Protein AF-A0A365PNG5-F1 (afdb_monomer_lite)

Organism: NCBI:txid1176257

pLDDT: mean 96.03, std 3.92, range [74.38, 98.0]

Structure (mmCIF, N/CA/C/O backbone):
data_AF-A0A365PNG5-F1
#
_entry.id   AF-A0A365PNG5-F1
#
loop_
_atom_site.group_PDB
_atom_site.id
_atom_site.type_symbol
_atom_site.label_atom_id
_atom_site.label_alt_id
_atom_site.label_comp_id
_atom_site.label_asym_id
_atom_site.label_entity_id
_atom_site.label_seq_id
_atom_site.pdbx_PDB_ins_code
_atom_site.Cartn_x
_atom_site.Cartn_y
_atom_site.Cartn_z
_atom_site.occupancy
_atom_site.B_iso_or_equiv
_atom_site.auth_seq_id
_atom_site.auth_comp_id
_atom_site.auth_asym_id
_atom_site.auth_atom_id
_atom_site.pdbx_PDB_model_num
ATOM 1 N N . VAL A 1 1 ? 14.300 13.261 -5.486 1.00 74.38 1 VAL A N 1
ATOM 2 C CA . VAL A 1 1 ? 15.017 12.322 -6.386 1.00 74.38 1 VAL A CA 1
ATOM 3 C C . VAL A 1 1 ? 14.263 11.001 -6.385 1.00 74.38 1 VAL A C 1
ATOM 5 O O . VAL A 1 1 ? 13.785 10.620 -5.326 1.00 74.38 1 VAL A O 1
ATOM 8 N N . THR A 1 2 ? 14.110 10.352 -7.540 1.00 94.69 2 THR A N 1
ATOM 9 C CA . THR A 1 2 ? 13.481 9.025 -7.694 1.00 94.69 2 THR A CA 1
ATOM 10 C C . THR A 1 2 ? 14.519 7.997 -8.154 1.00 94.69 2 THR A C 1
ATOM 12 O O . THR A 1 2 ? 15.614 8.366 -8.582 1.00 94.69 2 THR A O 1
ATOM 15 N N . LEU A 1 3 ? 14.202 6.704 -8.043 1.00 96.50 3 LEU A N 1
ATOM 16 C CA . LEU A 1 3 ? 15.086 5.630 -8.504 1.00 96.50 3 LEU A CA 1
ATOM 17 C C . LEU A 1 3 ? 15.003 5.481 -10.027 1.00 96.50 3 LEU A C 1
ATOM 19 O O . LEU A 1 3 ? 13.912 5.432 -10.585 1.00 96.50 3 LEU A O 1
ATOM 23 N N . ASN A 1 4 ? 16.156 5.353 -10.688 1.00 97.12 4 ASN A N 1
ATOM 24 C CA . ASN A 1 4 ? 16.212 5.146 -12.140 1.00 97.12 4 ASN A CA 1
ATOM 25 C C . ASN A 1 4 ? 15.779 3.723 -12.552 1.00 97.12 4 ASN A C 1
ATOM 27 O O . ASN A 1 4 ? 15.209 3.531 -13.622 1.00 97.12 4 ASN A O 1
ATOM 31 N N . LYS A 1 5 ? 16.060 2.705 -11.723 1.00 97.00 5 LYS A N 1
ATOM 32 C CA . LYS A 1 5 ? 15.714 1.304 -12.008 1.00 97.00 5 LYS A CA 1
ATOM 33 C C . LYS A 1 5 ? 15.641 0.461 -10.733 1.00 97.00 5 LYS A C 1
ATOM 35 O O . LYS A 1 5 ? 16.489 0.599 -9.856 1.00 97.00 5 LYS A O 1
ATOM 40 N N . LEU A 1 6 ? 14.685 -0.468 -10.691 1.00 96.62 6 LEU A N 1
ATOM 41 C CA . LEU A 1 6 ? 14.573 -1.545 -9.701 1.00 96.62 6 LEU A CA 1
ATOM 42 C C . LEU A 1 6 ? 14.752 -2.894 -10.411 1.00 96.62 6 LEU A C 1
ATOM 44 O O . LEU A 1 6 ? 13.781 -3.514 -10.830 1.00 96.62 6 LEU A O 1
ATOM 48 N N . THR A 1 7 ? 16.000 -3.338 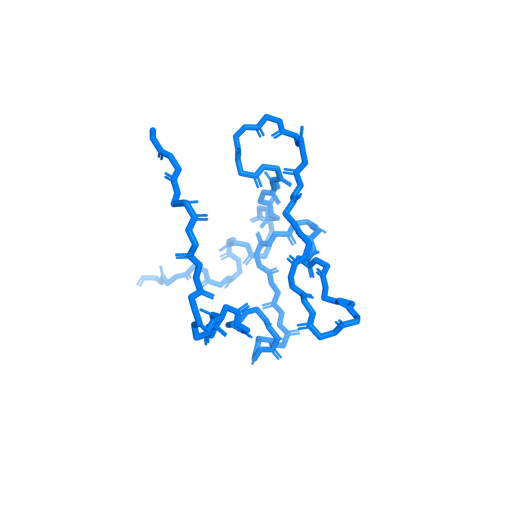-10.598 1.00 97.81 7 THR A N 1
ATOM 49 C CA . THR A 1 7 ? 16.316 -4.566 -11.363 1.00 97.81 7 THR A CA 1
ATOM 50 C C . THR A 1 7 ? 15.638 -5.821 -10.803 1.00 97.81 7 THR A C 1
ATOM 52 O O . THR A 1 7 ? 15.364 -6.745 -11.559 1.00 97.81 7 THR A O 1
ATOM 55 N N . TRP A 1 8 ? 15.344 -5.832 -9.504 1.00 97.50 8 TRP A N 1
ATOM 56 C CA . TRP A 1 8 ? 14.802 -6.987 -8.787 1.00 97.50 8 TRP A CA 1
ATOM 57 C C . TRP A 1 8 ? 13.358 -6.790 -8.306 1.00 97.50 8 TRP A C 1
ATOM 59 O O . TRP A 1 8 ? 12.855 -7.609 -7.548 1.00 97.50 8 TRP A O 1
ATOM 69 N N . GLY A 1 9 ? 12.685 -5.717 -8.732 1.00 96.88 9 GLY A N 1
ATOM 70 C CA . GLY A 1 9 ? 11.327 -5.413 -8.276 1.00 96.88 9 GLY A CA 1
ATOM 71 C C . GLY A 1 9 ? 11.262 -4.998 -6.803 1.00 96.88 9 GLY A C 1
ATOM 72 O O . GLY A 1 9 ? 12.182 -4.351 -6.296 1.00 96.88 9 GLY A O 1
ATOM 73 N N . THR A 1 10 ? 10.143 -5.315 -6.145 1.00 97.75 10 THR A N 1
ATOM 74 C CA . THR A 1 10 ? 9.860 -4.950 -4.750 1.00 97.75 10 THR A CA 1
ATOM 75 C C . THR A 1 10 ? 9.103 -6.059 -4.017 1.00 97.75 10 THR A C 1
ATOM 77 O O . THR A 1 10 ? 8.554 -6.971 -4.630 1.00 97.75 10 THR A O 1
ATOM 80 N N . GLU A 1 11 ? 9.040 -5.938 -2.693 1.00 97.62 11 GLU A N 1
ATOM 81 C CA . GLU A 1 11 ? 8.264 -6.800 -1.792 1.00 97.62 11 GLU A CA 1
ATOM 82 C C . GLU A 1 11 ? 7.152 -6.015 -1.072 1.00 97.62 11 GLU A C 1
ATOM 84 O O . GLU A 1 11 ? 6.799 -6.282 0.073 1.00 97.62 11 GLU A O 1
ATOM 89 N N . LEU A 1 12 ? 6.585 -5.003 -1.739 1.00 97.44 12 LEU A N 1
ATOM 90 C CA . LEU A 1 12 ? 5.569 -4.117 -1.162 1.00 97.44 12 LEU A CA 1
ATOM 91 C C . LEU A 1 12 ? 4.175 -4.763 -1.151 1.00 97.44 12 LEU A C 1
ATOM 93 O O . LEU A 1 12 ? 3.236 -4.206 -1.707 1.00 97.44 12 LEU A O 1
ATOM 97 N N . PHE A 1 13 ? 4.033 -5.934 -0.531 1.00 97.25 13 PHE A N 1
ATOM 98 C CA . PHE A 1 13 ? 2.768 -6.674 -0.400 1.00 97.25 13 PHE A CA 1
ATOM 99 C C . PHE A 1 13 ? 2.195 -6.650 1.027 1.00 97.25 13 PHE A C 1
ATOM 101 O O . PHE A 1 13 ? 1.221 -7.341 1.300 1.00 97.25 13 PHE A O 1
ATOM 108 N N . GLY A 1 14 ? 2.778 -5.863 1.939 1.00 97.19 14 GLY A N 1
ATOM 109 C CA . GLY A 1 14 ? 2.354 -5.774 3.344 1.00 97.19 14 GLY A CA 1
ATOM 110 C C . GLY A 1 14 ? 0.839 -5.605 3.558 1.00 97.19 14 GLY A C 1
ATOM 111 O O . GLY A 1 14 ? 0.281 -6.380 4.330 1.00 97.19 14 GLY A O 1
ATOM 112 N N . PRO A 1 15 ? 0.158 -4.676 2.856 1.00 96.31 15 PRO A N 1
ATOM 113 C CA . PRO A 1 15 ? -1.298 -4.516 2.942 1.00 96.31 15 PRO A CA 1
ATOM 114 C C . PRO A 1 15 ? -2.091 -5.794 2.635 1.00 96.31 15 PRO A C 1
ATOM 116 O O . PRO A 1 15 ? -3.049 -6.097 3.334 1.00 96.31 15 PRO A O 1
ATOM 119 N N . LEU A 1 16 ? -1.638 -6.620 1.682 1.00 96.38 16 LEU A N 1
ATOM 120 C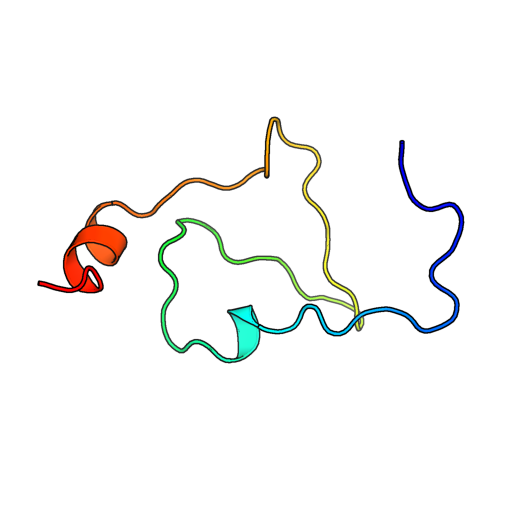 CA . LEU A 1 16 ? -2.304 -7.885 1.329 1.00 96.38 16 LEU A CA 1
ATOM 121 C C . LEU A 1 16 ? -2.264 -8.937 2.448 1.00 96.38 16 LEU A C 1
ATOM 123 O O . LEU A 1 16 ? -2.976 -9.936 2.371 1.00 96.38 16 LEU A O 1
ATOM 127 N N . LEU A 1 17 ? -1.415 -8.753 3.463 1.00 97.62 17 LEU A N 1
ATOM 128 C CA . LEU A 1 17 ? -1.345 -9.642 4.624 1.00 97.62 17 LEU A CA 1
ATOM 129 C C . LEU A 1 17 ? -2.337 -9.255 5.728 1.00 97.62 17 LEU A C 1
ATOM 131 O O . LEU A 1 17 ? -2.547 -10.041 6.652 1.00 97.62 17 LEU A O 1
ATOM 135 N N . LEU A 1 18 ? -2.900 -8.047 5.675 1.00 97.12 18 LEU A N 1
ATOM 136 C CA . LEU A 1 18 ? -3.804 -7.531 6.694 1.00 97.12 18 LEU A CA 1
ATOM 137 C C . LEU A 1 18 ? -5.245 -7.922 6.360 1.00 97.12 18 LEU A C 1
ATOM 139 O O . LEU A 1 18 ? -5.685 -7.822 5.219 1.00 97.12 18 LEU A O 1
ATOM 143 N N . THR A 1 19 ? -6.002 -8.357 7.367 1.00 96.31 19 THR A N 1
ATOM 144 C CA . THR A 1 19 ? -7.438 -8.640 7.204 1.00 96.31 19 THR A CA 1
ATOM 145 C C . THR A 1 19 ? -8.280 -7.367 7.187 1.00 96.31 19 THR A C 1
ATOM 147 O O . THR A 1 19 ? -9.365 -7.358 6.614 1.00 96.31 19 THR A O 1
ATOM 150 N N . GLU A 1 20 ? -7.788 -6.306 7.830 1.00 96.19 20 GLU A N 1
ATOM 151 C CA . GLU A 1 20 ? -8.422 -4.994 7.924 1.00 96.19 20 GLU A CA 1
ATOM 152 C C . GLU A 1 20 ? -7.359 -3.895 7.801 1.00 96.19 20 GLU A C 1
ATOM 154 O O . GLU A 1 20 ? -6.223 -4.064 8.248 1.00 96.19 20 GLU A O 1
ATOM 159 N N . GLU A 1 21 ? -7.734 -2.757 7.214 1.00 95.56 21 GLU A N 1
ATOM 160 C CA . GLU A 1 21 ? -6.840 -1.618 6.984 1.00 95.56 21 GLU A CA 1
ATOM 161 C C . GLU A 1 21 ? -7.321 -0.357 7.707 1.00 95.56 21 GLU A C 1
ATOM 163 O O . GLU A 1 21 ? -8.521 -0.129 7.824 1.00 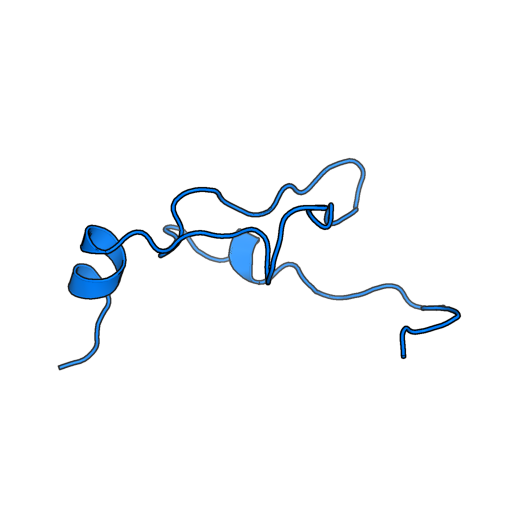95.56 21 GLU A O 1
ATOM 168 N N . ILE A 1 22 ? -6.383 0.498 8.126 1.00 97.25 22 ILE A N 1
ATOM 169 C CA . ILE A 1 22 ? -6.647 1.808 8.760 1.00 97.25 22 ILE A CA 1
ATOM 170 C C . ILE A 1 22 ? -6.790 2.961 7.750 1.00 97.25 22 ILE A C 1
ATOM 172 O O . ILE A 1 22 ? -6.776 4.130 8.133 1.00 97.25 22 ILE A O 1
ATOM 176 N N . VAL A 1 23 ? -6.863 2.654 6.456 1.00 97.50 23 VAL A N 1
ATOM 177 C CA . VAL A 1 23 ? -7.082 3.630 5.383 1.00 97.50 23 VAL A CA 1
ATOM 178 C C . VAL A 1 23 ? -8.445 3.408 4.741 1.00 97.50 23 VAL A C 1
ATOM 180 O O . VAL A 1 23 ? -8.981 2.301 4.740 1.00 97.50 23 VAL A O 1
ATOM 183 N N . THR A 1 24 ? -8.996 4.483 4.189 1.00 96.94 24 THR A N 1
ATOM 184 C CA . THR A 1 24 ? -10.301 4.491 3.506 1.00 96.94 24 THR A CA 1
ATOM 185 C C . THR A 1 24 ? -10.290 3.704 2.196 1.00 96.94 24 THR A C 1
ATOM 187 O O . THR A 1 24 ? -11.265 3.028 1.876 1.00 96.94 24 THR A O 1
ATOM 190 N N . GLU A 1 25 ? -9.182 3.756 1.457 1.00 95.75 25 GLU A N 1
ATOM 191 C CA . GLU A 1 25 ? -8.988 3.048 0.193 1.00 95.75 25 GLU A CA 1
ATOM 192 C C . GLU A 1 25 ? -7.700 2.226 0.255 1.00 95.75 25 GLU A C 1
ATOM 194 O O . GLU A 1 25 ? -6.616 2.768 0.486 1.00 95.75 25 GLU A O 1
ATOM 199 N N . ALA A 1 26 ? -7.832 0.915 0.045 1.00 95.12 26 ALA A N 1
ATOM 200 C CA . ALA A 1 26 ? -6.700 -0.001 0.015 1.00 95.12 26 ALA A CA 1
ATOM 201 C C . ALA A 1 26 ? -5.844 0.218 -1.248 1.00 95.12 26 ALA A C 1
ATOM 203 O O . ALA A 1 26 ? -6.386 0.544 -2.313 1.00 95.12 26 ALA A O 1
ATOM 204 N N . PRO A 1 27 ? -4.518 -0.005 -1.186 1.00 96.50 27 PRO A N 1
ATOM 205 C CA . PRO A 1 27 ? -3.663 0.074 -2.364 1.00 96.50 27 PRO A CA 1
ATOM 206 C C . PRO A 1 27 ? -4.086 -0.918 -3.454 1.00 96.50 27 PRO A C 1
ATOM 208 O O . PRO A 1 27 ? -4.435 -2.068 -3.184 1.00 96.50 27 PRO A O 1
ATOM 211 N N . VAL A 1 28 ? -4.024 -0.484 -4.714 1.00 97.12 28 VAL A N 1
ATOM 212 C CA . VAL A 1 28 ? -4.458 -1.303 -5.850 1.00 97.12 28 VAL A CA 1
ATOM 213 C C . VAL A 1 28 ? -3.324 -2.220 -6.302 1.00 97.12 28 VAL A C 1
ATOM 215 O O . VAL A 1 28 ? -2.289 -1.762 -6.790 1.00 97.12 28 VAL A O 1
ATOM 218 N N . TYR A 1 29 ? -3.556 -3.527 -6.182 1.00 98.00 29 TYR A N 1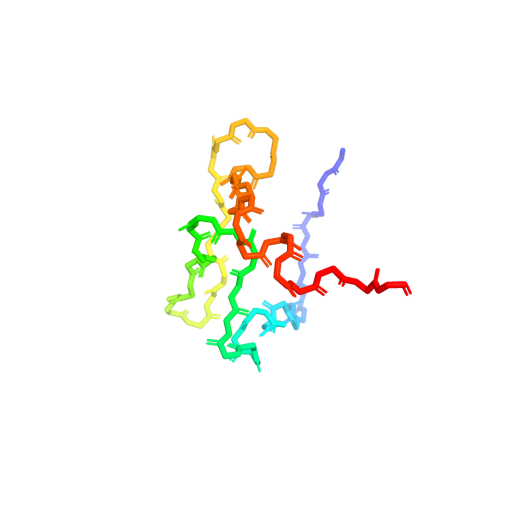
ATOM 219 C CA . TYR A 1 29 ? -2.701 -4.569 -6.744 1.00 98.00 29 TYR A CA 1
ATOM 220 C C . TYR A 1 29 ? -3.358 -5.173 -7.983 1.00 98.00 29 TYR A C 1
ATOM 222 O O . TYR A 1 29 ? -4.471 -5.701 -7.916 1.00 98.00 29 TYR A O 1
ATOM 230 N N . ARG A 1 30 ? -2.669 -5.112 -9.122 1.00 97.75 30 ARG A N 1
ATOM 231 C CA . ARG A 1 30 ? -3.143 -5.643 -10.407 1.00 97.75 30 ARG A CA 1
ATOM 232 C C . ARG A 1 30 ? -1.953 -6.043 -11.268 1.00 97.75 30 ARG A C 1
ATOM 234 O O . ARG A 1 30 ? -0.894 -5.439 -11.162 1.00 97.75 30 ARG A O 1
ATOM 241 N N . ASP A 1 31 ? -2.115 -7.075 -12.096 1.00 97.44 31 ASP A N 1
ATOM 242 C CA . ASP A 1 31 ? -1.118 -7.478 -13.101 1.00 97.44 31 ASP A CA 1
ATOM 243 C C . ASP A 1 31 ? 0.304 -7.646 -12.526 1.00 97.44 31 ASP A C 1
ATOM 245 O O . ASP A 1 31 ? 1.299 -7.251 -13.131 1.00 97.44 31 ASP A O 1
ATOM 249 N N . PHE A 1 32 ? 0.392 -8.255 -11.335 1.00 96.88 32 PHE A N 1
ATOM 250 C CA . PHE A 1 32 ? 1.635 -8.488 -10.583 1.00 96.88 32 PHE A CA 1
ATOM 251 C C . PHE A 1 32 ? 2.373 -7.214 -10.135 1.00 96.88 32 PHE A C 1
ATOM 253 O O . PHE A 1 32 ? 3.583 -7.244 -9.904 1.00 96.88 32 PHE A O 1
ATOM 260 N N . GLN A 1 33 ? 1.665 -6.092 -10.008 1.00 97.38 33 GLN A N 1
ATOM 261 C CA . GLN A 1 33 ? 2.230 -4.793 -9.652 1.00 97.38 33 GLN A CA 1
ATOM 262 C C . GLN A 1 33 ? 1.391 -4.083 -8.584 1.00 97.38 33 GLN A C 1
ATOM 264 O O . GLN A 1 33 ? 0.205 -4.360 -8.408 1.00 97.38 33 GLN A O 1
ATOM 269 N N . LEU A 1 34 ? 2.040 -3.154 -7.879 1.00 97.62 34 LEU A N 1
ATOM 270 C CA . LEU A 1 34 ? 1.399 -2.155 -7.028 1.00 97.62 34 LEU A CA 1
ATOM 271 C C . LEU A 1 34 ? 1.246 -0.863 -7.836 1.00 97.62 34 LEU A C 1
ATOM 273 O O . LEU A 1 34 ? 2.247 -0.293 -8.282 1.00 97.62 34 LEU A O 1
ATOM 277 N N . GLU A 1 35 ? 0.016 -0.389 -8.009 1.00 97.31 35 GLU A N 1
ATOM 278 C CA . GLU A 1 35 ? -0.250 0.889 -8.668 1.00 97.31 35 GLU A CA 1
ATOM 279 C C . GLU A 1 35 ? -0.027 2.053 -7.689 1.00 97.31 35 GLU A C 1
ATOM 281 O O . GLU A 1 35 ? -0.604 2.098 -6.603 1.00 97.31 35 GLU A O 1
ATOM 286 N N . VAL A 1 36 ? 0.819 3.016 -8.072 1.00 96.00 36 VAL A N 1
ATOM 287 C CA . VAL A 1 36 ? 1.101 4.205 -7.252 1.00 96.00 36 VAL A CA 1
ATOM 288 C C . VAL A 1 36 ? 0.147 5.342 -7.643 1.00 96.00 36 VAL A C 1
ATOM 290 O O . VAL A 1 36 ? 0.131 5.733 -8.818 1.00 96.00 36 VAL A O 1
ATOM 293 N N . PRO A 1 37 ? -0.619 5.918 -6.695 1.00 95.06 37 PRO A N 1
ATOM 294 C CA . PRO A 1 37 ? -1.558 6.994 -6.991 1.00 95.06 37 PRO A CA 1
ATOM 295 C C . PRO A 1 37 ? -0.836 8.272 -7.442 1.00 95.06 37 PRO A C 1
ATOM 297 O O . PRO A 1 37 ? 0.280 8.570 -7.023 1.00 95.06 37 PRO A O 1
ATOM 300 N N . ARG A 1 38 ? -1.505 9.072 -8.283 1.00 95.56 38 ARG A N 1
ATOM 301 C CA . ARG A 1 38 ? -1.017 10.391 -8.751 1.00 95.56 38 ARG A CA 1
ATOM 302 C C . ARG A 1 38 ? -1.620 11.572 -7.979 1.00 95.56 38 ARG A C 1
ATOM 304 O O . ARG A 1 38 ? -1.622 12.699 -8.469 1.00 95.56 38 ARG A O 1
ATOM 311 N N . MET A 1 39 ? -2.166 11.302 -6.800 1.00 94.81 39 MET A N 1
ATOM 312 C CA . MET A 1 39 ? -2.796 12.290 -5.925 1.00 94.81 39 MET A CA 1
ATOM 313 C C . MET A 1 39 ? -1.747 13.002 -5.051 1.00 94.81 39 MET A C 1
ATOM 315 O O . MET A 1 39 ? -0.635 12.494 -4.898 1.00 94.81 39 MET A O 1
ATOM 319 N N . PRO A 1 40 ? -2.065 14.171 -4.463 1.00 96.75 40 PRO A N 1
ATOM 320 C CA . PRO A 1 40 ? -1.159 14.851 -3.541 1.00 96.75 40 PRO A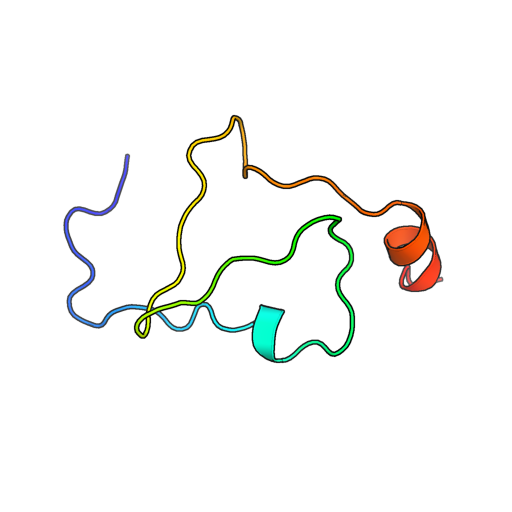 CA 1
ATOM 321 C C . PRO A 1 40 ? -0.765 13.987 -2.332 1.00 96.75 40 PRO A C 1
ATOM 323 O O . PRO A 1 40 ? -1.564 13.210 -1.807 1.00 96.75 40 PRO A O 1
ATOM 326 N N . GLY A 1 41 ? 0.466 14.170 -1.850 1.00 95.06 41 GLY A N 1
ATOM 327 C CA . GLY A 1 41 ? 0.989 13.414 -0.711 1.00 95.06 41 GLY A CA 1
ATOM 328 C C . GLY A 1 41 ? 1.170 11.932 -1.040 1.00 95.06 41 GLY A C 1
ATOM 329 O O . GLY A 1 41 ? 1.729 11.591 -2.078 1.00 95.06 41 GLY A O 1
ATOM 330 N N . LEU A 1 42 ? 0.713 11.058 -0.141 1.00 95.44 42 LEU A N 1
ATOM 331 C CA . LEU A 1 42 ? 0.714 9.606 -0.357 1.00 95.44 42 LEU A CA 1
ATOM 332 C C . LEU A 1 42 ? -0.509 9.119 -1.154 1.00 95.44 42 LEU A C 1
ATOM 334 O O . LEU A 1 42 ? -0.577 7.941 -1.488 1.00 95.44 42 LEU A O 1
ATOM 338 N N . GLY A 1 43 ? -1.471 10.003 -1.447 1.00 95.00 43 GLY A N 1
ATOM 339 C CA . GLY A 1 43 ? -2.709 9.632 -2.131 1.00 95.00 43 GLY A CA 1
ATOM 340 C C . GLY A 1 43 ? -3.610 8.690 -1.330 1.00 95.00 43 GLY A C 1
ATOM 341 O O . GLY A 1 43 ? -4.317 7.895 -1.932 1.00 95.00 43 GLY A O 1
ATOM 342 N N . LEU A 1 44 ? -3.570 8.775 0.003 1.00 96.12 44 LEU A N 1
ATOM 343 C CA . LEU A 1 44 ? -4.397 7.994 0.926 1.00 96.12 44 LEU A CA 1
ATOM 344 C C . LEU A 1 44 ? -5.036 8.900 1.980 1.00 96.12 44 LEU A C 1
ATOM 346 O O . LEU A 1 44 ? -4.524 9.984 2.267 1.00 96.12 44 LEU A O 1
ATOM 350 N N . THR A 1 45 ? -6.131 8.427 2.571 1.00 97.56 45 THR A N 1
ATOM 351 C CA . THR A 1 45 ? -6.823 9.077 3.693 1.00 97.56 45 THR A CA 1
ATOM 352 C C . THR A 1 45 ? -7.074 8.046 4.787 1.00 97.56 45 THR A C 1
ATOM 354 O O . THR A 1 45 ? -7.463 6.915 4.480 1.00 97.56 45 THR A O 1
ATOM 357 N N . LEU A 1 46 ? -6.836 8.424 6.044 1.00 97.50 46 LEU A N 1
ATOM 358 C CA . LEU A 1 46 ? -7.049 7.555 7.200 1.00 97.50 46 LEU A CA 1
ATOM 359 C C . LEU A 1 46 ? -8.539 7.300 7.434 1.00 97.50 46 LEU A C 1
ATOM 361 O O . LEU A 1 46 ? -9.371 8.190 7.265 1.00 97.50 46 LEU A O 1
ATOM 365 N N . ASP A 1 47 ? -8.848 6.077 7.844 1.00 98.00 47 ASP A N 1
ATOM 366 C CA . ASP A 1 47 ? -10.121 5.724 8.457 1.00 98.00 47 ASP A CA 1
ATOM 367 C C . ASP A 1 47 ? -9.977 5.931 9.972 1.00 98.00 47 ASP A C 1
ATOM 369 O O . ASP A 1 47 ? -9.352 5.128 10.669 1.00 98.00 47 ASP A O 1
ATOM 373 N N . GLU A 1 48 ? -10.501 7.052 10.470 1.00 98.00 48 GLU A N 1
ATOM 374 C CA . GLU A 1 48 ? -10.358 7.461 11.874 1.00 98.00 48 GLU A CA 1
ATOM 375 C C . GLU A 1 48 ? -11.037 6.483 12.848 1.00 98.00 48 GLU A C 1
ATOM 377 O O . GLU A 1 48 ? -10.567 6.302 13.975 1.00 98.00 48 GLU A O 1
ATOM 382 N N . GLU A 1 49 ? -12.113 5.810 12.425 1.00 97.69 49 GLU A N 1
ATOM 383 C CA . GLU A 1 49 ? -12.815 4.831 13.259 1.00 97.69 49 GLU A CA 1
ATOM 384 C C . GLU A 1 49 ? -11.965 3.571 13.438 1.00 97.69 49 GLU A C 1
ATOM 386 O O . GLU A 1 49 ? -11.743 3.114 14.566 1.00 97.69 49 GLU A O 1
ATOM 391 N N . ARG A 1 50 ? -11.419 3.040 12.338 1.00 97.00 50 ARG A N 1
ATOM 392 C CA . ARG A 1 50 ? -10.526 1.874 12.382 1.00 97.00 50 ARG A CA 1
ATOM 393 C C . ARG A 1 50 ? -9.207 2.193 13.065 1.00 97.00 50 ARG A C 1
ATOM 395 O O . ARG A 1 50 ? -8.698 1.373 13.828 1.00 97.00 50 ARG A O 1
ATOM 402 N N . LEU A 1 51 ? -8.662 3.388 12.843 1.00 97.56 51 LEU A N 1
ATOM 403 C CA . LEU A 1 51 ? -7.456 3.836 13.529 1.00 97.56 51 LEU A CA 1
ATOM 404 C C . LEU A 1 51 ? -7.661 3.857 15.049 1.00 97.56 51 LEU A C 1
ATOM 406 O O . LEU A 1 51 ? -6.834 3.313 15.784 1.00 97.56 51 LEU A O 1
ATOM 410 N N . ALA A 1 52 ? -8.774 4.426 15.523 1.00 97.38 52 ALA A N 1
ATOM 411 C CA . ALA A 1 52 ? -9.111 4.428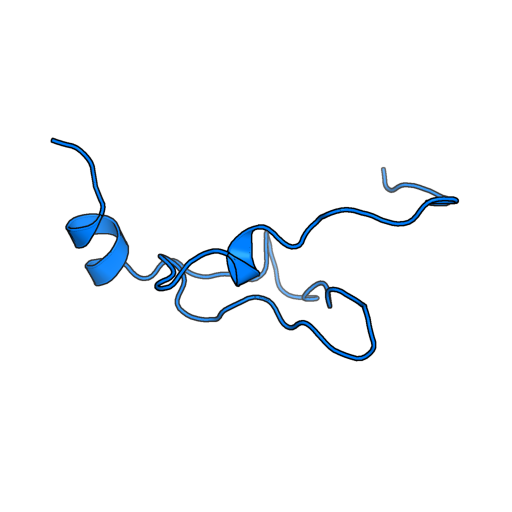 16.943 1.00 97.38 52 ALA A CA 1
ATOM 412 C C . ALA A 1 52 ? -9.318 3.005 17.489 1.00 97.38 52 ALA A C 1
ATOM 414 O O . ALA A 1 52 ? -8.880 2.708 18.602 1.00 97.38 52 ALA A O 1
ATOM 415 N N . PHE A 1 53 ? -9.934 2.117 16.704 1.00 97.31 53 PHE A N 1
ATOM 416 C CA . PHE A 1 53 ? -10.168 0.723 17.081 1.00 97.31 53 PHE A CA 1
ATOM 417 C C . PHE A 1 53 ? -8.867 -0.081 17.254 1.00 97.31 53 PHE A C 1
ATOM 419 O O . PHE A 1 53 ? -8.726 -0.813 18.236 1.00 97.31 53 PHE A O 1
ATOM 426 N N . PHE A 1 54 ? -7.898 0.079 16.345 1.00 97.12 54 PHE A N 1
ATOM 427 C CA . PHE A 1 54 ? -6.618 -0.644 16.382 1.00 97.12 54 PHE A CA 1
ATOM 428 C C . PHE A 1 54 ? -5.520 0.054 17.203 1.00 97.12 54 PHE A C 1
ATOM 430 O O . PHE A 1 54 ? -4.437 -0.511 17.387 1.00 97.12 54 PHE A O 1
ATOM 437 N N . SER A 1 55 ? -5.767 1.264 17.715 1.00 96.50 55 SER A N 1
ATOM 438 C CA . SER A 1 55 ? -4.793 1.993 18.530 1.00 96.50 55 SER A CA 1
ATOM 439 C C . SER A 1 55 ? -4.440 1.224 19.805 1.00 96.50 55 SER A C 1
ATOM 441 O O . SER A 1 55 ? -5.306 0.789 20.569 1.00 96.50 55 SER A O 1
ATOM 443 N N . ARG A 1 56 ? -3.139 1.096 20.085 1.00 94.38 56 ARG A N 1
ATOM 444 C CA . ARG A 1 56 ? -2.667 0.486 21.332 1.00 94.38 56 ARG A CA 1
ATOM 445 C C . ARG A 1 56 ? -2.950 1.421 22.512 1.00 94.38 56 ARG A C 1
ATOM 447 O O . ARG A 1 56 ? -2.760 2.629 22.392 1.00 94.38 56 ARG A O 1
ATOM 454 N N . LYS A 1 57 ? -3.389 0.847 23.635 1.00 77.94 57 LYS A N 1
ATOM 455 C CA . LYS A 1 57 ? -3.528 1.548 24.920 1.00 77.94 57 LYS A CA 1
ATOM 456 C C . LYS A 1 57 ? -2.178 1.770 25.597 1.00 77.94 57 LYS A C 1
ATOM 458 O O . LYS A 1 57 ? -1.265 0.933 25.384 1.00 77.94 57 LYS A O 1
#

Foldseek 3Di:
DDDPDDPPDDPPCVQVVDPDDQWPDDFDDDPNDTDQDPDPDRPIHGDVVVCVVPDDD

InterPro domains:
  IPR029017 Enolase-like, N-terminal [G3DSA:3.30.390.10] (42-52)
  IPR036849 Enolase-like, C-terminal domain superfamily [G3DSA:3.20.20.120] (2-41)
  IPR036849 Enolase-like, C-terminal domain superfamily [SSF51604] (3-54)

Radius of gyration: 14.04 Å; chains: 1; bounding box: 29×24×38 Å

Secondary structure (DSSP, 8-state):
---S--TT-----GGGG-SS-SBSSPPPEETTEEPPP-SSTTS--B-HHHHHHH---

Sequence (57 aa):
VTLNKLTWGTELFGPLLLTEEIVTEAPVYRDFQLEVPRMPGLGLTLDEERLAFFSRK